Protein AF-A0A0F2M954-F1 (afdb_monomer_lite)

Sequence (112 aa):
MPVPVNTGMSGPSNFDKFKMGAMMGGTVGCIIGFIYGTVNIFRYGAGTTGIMRTLGQYMAASGATFGFFMSIGSVIRSDASPVMQQAYMHARQKPWIMAADAAYRPRPTRSE

Foldseek 3Di:
DDDPPPPPDDDQDLVSLLVVQLVVQLVVQLVVLQVVQVVCCVPPNQPPVDSCVSSVCSNRVRSVVRSNVRSVVSSVVVVVPPVVVVVVVVVVDDDPPVVVVVVPPDDDDDDD

pLDDT: mean 77.02, std 16.82, range [44.81, 97.0]

Radius of gyration: 28.12 Å; chains: 1; bounding box: 40×40×97 Å

InterPro domains:
  IPR018450 Romo1/Mgr2 [PF10247] (13-78)
  IPR018450 Romo1/Mgr2 [PTHR28525] (1-78)
  IPR018450 Romo1/Mgr2 [SM01378] (12-78)

Secondary structure (DSSP, 8-state):
------TT--PPPHHHHHHHHHHHHHHHHHHHHHHHHHHHHHHH---TT-HHHHHHHHHHHHHHHHHHHHHHHHHHHTTSSHHHHHHHHHHTS--THHHHHHHT-PPP----

Structure (mmCIF, N/CA/C/O backbone):
data_AF-A0A0F2M954-F1
#
_entry.id   AF-A0A0F2M954-F1
#
loop_
_atom_site.group_PDB
_atom_site.id
_atom_site.type_symbol
_atom_site.label_atom_id
_atom_site.label_alt_id
_atom_site.label_comp_id
_atom_site.label_asym_id
_atom_site.label_entity_id
_atom_site.label_seq_id
_atom_site.pdbx_PDB_ins_code
_atom_site.Cartn_x
_atom_site.Cartn_y
_atom_site.Cartn_z
_atom_site.occupancy
_atom_site.B_iso_or_equiv
_atom_site.auth_seq_id
_atom_site.auth_comp_id
_atom_site.auth_asym_id
_atom_site.auth_atom_id
_atom_site.pdbx_PDB_model_num
ATOM 1 N N . MET A 1 1 ? 10.413 24.859 -30.757 1.00 51.81 1 MET A N 1
ATOM 2 C CA . MET A 1 1 ? 11.744 24.384 -30.313 1.00 51.81 1 MET A CA 1
ATOM 3 C C . MET A 1 1 ? 11.599 22.967 -29.771 1.00 51.81 1 MET A C 1
ATOM 5 O O . MET A 1 1 ? 10.709 22.774 -28.949 1.00 51.81 1 MET A O 1
ATOM 9 N N . PRO A 1 2 ? 12.352 21.965 -30.261 1.00 60.59 2 PRO A N 1
ATOM 10 C CA . PRO A 1 2 ? 12.285 20.618 -29.709 1.00 60.59 2 PRO A CA 1
ATOM 11 C C . PRO A 1 2 ? 12.890 20.654 -28.305 1.00 60.59 2 PRO A C 1
ATOM 13 O O . PRO A 1 2 ? 13.975 21.195 -28.100 1.00 60.59 2 PRO A O 1
ATOM 16 N N . VAL A 1 3 ? 12.149 20.143 -27.328 1.00 64.75 3 VAL A N 1
ATOM 17 C CA . VAL A 1 3 ? 12.625 20.033 -25.948 1.00 64.75 3 VAL A CA 1
ATOM 18 C C . VAL A 1 3 ? 13.810 19.061 -25.959 1.00 64.75 3 VAL A C 1
ATOM 20 O O . VAL A 1 3 ? 13.664 17.975 -26.529 1.00 64.75 3 VAL A O 1
ATOM 23 N N . PRO A 1 4 ? 14.981 19.416 -25.403 1.00 54.69 4 PRO A N 1
ATOM 24 C CA . PRO A 1 4 ? 16.119 18.511 -25.358 1.00 54.69 4 PRO A CA 1
ATOM 25 C C . PRO A 1 4 ? 15.747 17.288 -24.514 1.00 54.69 4 PRO A C 1
ATOM 27 O O . PRO A 1 4 ? 15.680 17.344 -23.288 1.00 54.69 4 PRO A O 1
ATOM 30 N N . VAL A 1 5 ? 15.465 16.173 -25.188 1.00 57.25 5 VAL A N 1
ATOM 31 C CA . VAL A 1 5 ? 15.364 14.862 -24.551 1.00 57.25 5 VAL A CA 1
ATOM 32 C C . VAL A 1 5 ? 16.782 14.498 -24.144 1.00 57.25 5 VAL A C 1
ATOM 34 O O . VAL A 1 5 ? 17.625 14.230 -24.994 1.00 57.25 5 VAL A O 1
ATOM 37 N N . ASN A 1 6 ? 17.051 14.566 -22.843 1.00 44.81 6 ASN A N 1
ATOM 38 C CA . ASN A 1 6 ? 18.326 14.183 -22.259 1.00 44.81 6 ASN A CA 1
ATOM 39 C C . ASN A 1 6 ? 18.616 12.706 -22.589 1.00 44.81 6 ASN A C 1
ATOM 41 O O . ASN A 1 6 ? 18.061 11.796 -21.978 1.00 44.81 6 ASN A O 1
ATOM 45 N N . THR A 1 7 ? 19.466 12.476 -23.586 1.00 46.97 7 THR A N 1
ATOM 46 C CA . THR A 1 7 ? 19.855 11.164 -24.128 1.00 46.97 7 THR A CA 1
ATOM 47 C C . THR A 1 7 ? 20.851 10.399 -23.247 1.00 46.97 7 THR A C 1
ATOM 49 O O . THR A 1 7 ? 21.362 9.369 -23.672 1.00 46.97 7 THR A O 1
ATOM 52 N N . GLY A 1 8 ? 21.152 10.884 -22.037 1.00 45.16 8 GLY A N 1
ATOM 53 C CA . GLY A 1 8 ? 22.190 10.326 -21.162 1.00 45.16 8 GLY A CA 1
ATOM 54 C C . GLY A 1 8 ? 21.709 9.445 -20.006 1.00 45.16 8 GLY A C 1
ATOM 55 O O . GLY A 1 8 ? 22.542 8.981 -19.233 1.00 45.16 8 GLY A O 1
ATOM 56 N N . MET A 1 9 ? 20.405 9.217 -19.830 1.00 50.00 9 MET A N 1
ATOM 57 C CA . MET A 1 9 ? 19.923 8.479 -18.659 1.00 50.00 9 MET A CA 1
ATOM 58 C C . MET A 1 9 ? 19.718 7.004 -19.006 1.00 50.00 9 MET A C 1
ATOM 60 O O . MET A 1 9 ? 18.728 6.648 -19.645 1.00 50.00 9 MET A O 1
ATOM 64 N N . SER A 1 10 ? 20.666 6.151 -18.594 1.00 56.09 10 SER A N 1
ATOM 65 C CA . SER A 1 10 ? 20.480 4.694 -18.545 1.00 56.09 10 SER A CA 1
ATOM 66 C C . SER A 1 10 ? 19.074 4.379 -18.042 1.00 56.09 10 SER A C 1
ATOM 68 O O . SER A 1 10 ? 18.664 4.874 -16.991 1.00 56.09 10 SER A O 1
ATOM 70 N N . GLY A 1 11 ? 18.320 3.591 -18.814 1.00 62.31 11 GLY A N 1
ATOM 71 C CA . GLY A 1 11 ? 16.972 3.188 -18.426 1.00 62.31 11 GLY A CA 1
ATOM 72 C C . GLY A 1 11 ? 16.979 2.556 -17.025 1.00 62.31 11 GLY A C 1
ATOM 73 O O . GLY A 1 11 ? 17.947 1.868 -16.695 1.00 62.31 11 GLY A O 1
ATOM 74 N N . PRO A 1 12 ? 15.935 2.766 -16.198 1.00 69.62 12 PRO A N 1
ATOM 75 C CA . PRO A 1 12 ? 15.897 2.252 -14.832 1.00 69.62 12 PRO A CA 1
ATOM 76 C C . PRO A 1 12 ?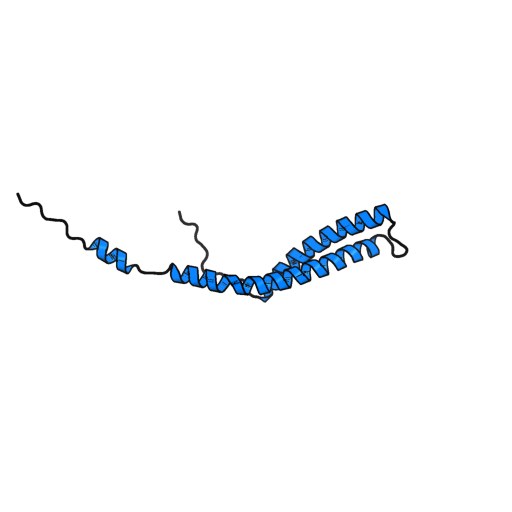 16.194 0.751 -14.798 1.00 69.62 12 PRO A C 1
ATOM 78 O O . PRO A 1 12 ? 15.596 -0.024 -15.562 1.00 69.62 12 PRO A O 1
ATOM 81 N N . SER A 1 13 ? 17.118 0.347 -13.925 1.00 83.94 13 SER A N 1
ATOM 82 C CA . SER A 1 13 ? 17.495 -1.055 -13.760 1.00 83.94 13 SER A CA 1
ATOM 83 C C . SER A 1 13 ? 16.302 -1.886 -13.279 1.00 83.94 13 SER A C 1
ATOM 85 O O . SER A 1 13 ? 15.339 -1.352 -12.722 1.00 83.94 13 SER A O 1
ATOM 87 N N . ASN A 1 14 ? 16.347 -3.210 -13.459 1.00 83.44 14 ASN A N 1
ATOM 88 C CA . ASN A 1 14 ? 15.290 -4.097 -12.954 1.00 83.44 14 ASN A CA 1
ATOM 89 C C . ASN A 1 14 ? 15.093 -3.938 -11.440 1.00 83.44 14 ASN A C 1
ATOM 91 O O . ASN A 1 14 ? 13.965 -3.971 -10.955 1.00 83.44 14 ASN A O 1
ATOM 95 N N . PHE A 1 15 ? 16.172 -3.656 -10.709 1.00 86.38 15 PHE A N 1
ATOM 96 C CA . PHE A 1 15 ? 16.102 -3.340 -9.289 1.00 86.38 15 PHE A CA 1
ATOM 97 C C . PHE A 1 15 ? 15.421 -1.990 -9.013 1.00 86.38 15 PHE A C 1
ATOM 99 O O . PHE A 1 15 ? 14.601 -1.886 -8.101 1.00 86.38 15 PHE A O 1
ATOM 106 N N . ASP A 1 16 ? 15.681 -0.962 -9.823 1.00 85.38 16 ASP A N 1
ATOM 107 C CA . ASP A 1 16 ? 14.997 0.331 -9.689 1.00 85.38 16 ASP A CA 1
ATOM 108 C C . ASP A 1 16 ? 13.504 0.229 -9.996 1.00 85.38 16 ASP A C 1
ATOM 110 O O . ASP A 1 16 ? 12.690 0.843 -9.307 1.00 85.38 16 ASP A O 1
ATOM 114 N N . LYS A 1 17 ? 13.128 -0.597 -10.974 1.00 83.19 17 LYS A N 1
ATOM 115 C CA . LYS A 1 17 ? 11.728 -0.905 -11.294 1.00 83.19 17 LYS A CA 1
ATOM 116 C C . LYS A 1 17 ? 11.051 -1.679 -10.176 1.00 83.19 17 LYS A C 1
ATOM 118 O O . LYS A 1 17 ? 9.937 -1.321 -9.791 1.00 83.19 17 LYS A O 1
ATOM 123 N N . PHE A 1 18 ? 11.721 -2.690 -9.625 1.00 89.50 18 PHE A N 1
ATOM 124 C CA . PHE A 1 18 ? 11.234 -3.431 -8.465 1.00 89.50 18 PHE A CA 1
ATOM 125 C C . PHE A 1 18 ? 10.962 -2.482 -7.296 1.00 89.50 18 PHE A C 1
ATOM 127 O O . PHE A 1 18 ? 9.860 -2.456 -6.753 1.00 89.50 18 PHE A O 1
ATOM 134 N N . LYS A 1 19 ? 11.938 -1.630 -6.967 1.00 90.56 19 LYS A N 1
ATOM 135 C CA . LYS A 1 19 ? 11.832 -0.619 -5.911 1.00 90.56 19 LYS A CA 1
ATOM 136 C C . LYS A 1 19 ? 10.701 0.373 -6.179 1.00 90.56 19 LYS A C 1
ATOM 138 O O . LYS A 1 19 ? 9.945 0.680 -5.264 1.00 90.56 19 LYS A O 1
ATOM 143 N N . MET A 1 20 ? 10.544 0.847 -7.414 1.00 89.81 20 MET A N 1
ATOM 144 C CA . MET A 1 20 ? 9.429 1.727 -7.779 1.00 89.81 20 MET A CA 1
ATOM 145 C C . MET A 1 20 ? 8.071 1.044 -7.599 1.00 89.81 20 MET A C 1
ATOM 147 O O . MET A 1 20 ? 7.170 1.646 -7.020 1.00 89.81 20 MET A O 1
ATOM 151 N N . GLY A 1 21 ? 7.931 -0.205 -8.048 1.00 90.75 21 GLY A N 1
ATOM 152 C CA . GLY A 1 21 ? 6.699 -0.978 -7.881 1.00 90.75 21 GLY A CA 1
ATOM 153 C C . GLY A 1 21 ? 6.391 -1.257 -6.410 1.00 90.75 21 GLY A C 1
ATOM 154 O O . GLY A 1 21 ? 5.252 -1.089 -5.985 1.00 90.75 21 GLY A O 1
ATOM 155 N N . ALA A 1 22 ? 7.417 -1.573 -5.616 1.00 93.12 22 ALA A N 1
ATOM 156 C CA . ALA A 1 22 ? 7.294 -1.767 -4.175 1.00 93.12 22 ALA A CA 1
ATOM 157 C C . ALA A 1 22 ? 6.875 -0.480 -3.456 1.00 93.12 22 ALA A C 1
ATOM 159 O O . ALA A 1 22 ? 5.984 -0.521 -2.616 1.00 93.12 22 ALA A O 1
ATOM 160 N N . MET A 1 23 ? 7.471 0.666 -3.803 1.00 95.06 23 MET A N 1
ATOM 161 C CA . MET A 1 23 ? 7.125 1.959 -3.207 1.00 95.06 23 MET A CA 1
ATOM 162 C C . MET A 1 23 ? 5.702 2.378 -3.575 1.00 95.06 23 MET A C 1
ATOM 164 O O . MET A 1 23 ? 4.899 2.636 -2.684 1.00 95.06 23 MET A O 1
ATOM 168 N N . MET A 1 24 ? 5.346 2.381 -4.864 1.00 93.88 24 MET A N 1
ATOM 169 C CA . MET A 1 24 ? 3.989 2.748 -5.286 1.00 93.88 24 MET A CA 1
ATOM 170 C C . MET A 1 24 ? 2.935 1.789 -4.728 1.00 93.88 24 MET A C 1
ATOM 172 O O . MET A 1 24 ? 1.943 2.233 -4.148 1.00 93.88 24 MET A O 1
ATOM 176 N N . GLY A 1 25 ? 3.149 0.480 -4.879 1.00 93.00 25 GLY A N 1
ATOM 177 C CA . GLY A 1 25 ? 2.225 -0.538 -4.388 1.00 93.00 25 GLY A CA 1
ATOM 178 C C . GLY A 1 25 ? 2.113 -0.528 -2.868 1.00 93.00 25 GLY A C 1
ATOM 179 O O . GLY A 1 25 ? 1.010 -0.608 -2.338 1.00 93.00 25 GLY A O 1
ATOM 180 N N . GLY A 1 26 ? 3.231 -0.354 -2.163 1.00 96.00 26 GLY A N 1
ATOM 181 C CA . GLY A 1 26 ? 3.273 -0.283 -0.707 1.00 96.00 26 GLY A CA 1
ATOM 182 C C . GLY A 1 26 ? 2.538 0.935 -0.158 1.00 96.00 26 GLY A C 1
ATOM 183 O O . GLY A 1 26 ? 1.752 0.797 0.776 1.00 96.00 26 GLY A O 1
ATOM 184 N N . THR A 1 27 ? 2.714 2.116 -0.761 1.00 95.38 27 THR A N 1
ATOM 185 C CA . THR A 1 27 ? 1.990 3.328 -0.347 1.00 95.38 27 THR A CA 1
ATOM 186 C C . THR A 1 27 ? 0.487 3.185 -0.570 1.00 95.38 27 THR A C 1
ATOM 188 O O . THR A 1 27 ? -0.289 3.432 0.353 1.00 95.38 27 THR A O 1
ATOM 191 N N . VAL A 1 28 ? 0.063 2.742 -1.759 1.00 96.00 28 VAL A N 1
ATOM 192 C CA . VAL A 1 28 ? -1.364 2.530 -2.052 1.00 96.00 28 VAL A CA 1
ATOM 193 C C . VAL A 1 28 ? -1.946 1.459 -1.129 1.00 96.00 28 VAL A C 1
ATOM 195 O O . VAL A 1 28 ? -2.999 1.674 -0.531 1.00 96.00 28 VAL A O 1
ATOM 198 N N . GLY A 1 29 ? -1.233 0.347 -0.940 1.00 96.56 29 GLY A N 1
ATOM 199 C CA . GLY A 1 29 ? -1.614 -0.713 -0.017 1.00 96.56 29 GLY A CA 1
ATOM 200 C C . GLY A 1 29 ? -1.801 -0.190 1.402 1.00 96.56 29 GLY A C 1
ATOM 201 O O . GLY A 1 29 ? -2.856 -0.419 1.987 1.00 96.56 29 GLY A O 1
ATOM 202 N N . CYS A 1 30 ? -0.853 0.579 1.938 1.00 97.00 30 CYS A N 1
ATOM 203 C CA . CYS A 1 30 ? -0.973 1.190 3.264 1.00 97.00 30 CYS A CA 1
ATOM 204 C C . CYS A 1 30 ? -2.204 2.096 3.393 1.00 97.00 30 CYS A C 1
ATOM 206 O O . CYS A 1 30 ? -2.893 2.022 4.406 1.00 97.00 30 CYS A O 1
ATOM 208 N N . ILE A 1 31 ? -2.518 2.917 2.384 1.00 96.75 31 ILE A N 1
ATOM 209 C CA . ILE A 1 31 ? -3.699 3.798 2.408 1.00 96.75 31 ILE A CA 1
ATOM 210 C C . ILE A 1 31 ? -4.991 2.972 2.416 1.00 96.75 31 ILE A C 1
ATOM 212 O O . ILE A 1 31 ? -5.885 3.232 3.219 1.00 96.75 31 ILE A O 1
ATOM 216 N N . ILE A 1 32 ? -5.084 1.940 1.574 1.00 95.81 32 ILE A N 1
ATOM 217 C CA . ILE A 1 32 ? -6.248 1.042 1.550 1.00 95.81 32 ILE A CA 1
ATOM 218 C C . ILE A 1 32 ? -6.389 0.292 2.878 1.00 95.81 32 ILE A C 1
ATOM 220 O O . ILE A 1 32 ? -7.493 0.191 3.410 1.00 95.81 32 ILE A O 1
ATOM 224 N N . GLY A 1 33 ? -5.281 -0.175 3.455 1.00 95.00 33 GLY A N 1
ATOM 225 C CA . GLY A 1 33 ? -5.270 -0.807 4.774 1.00 95.00 33 GLY A CA 1
ATOM 226 C C . GLY A 1 33 ? -5.654 0.151 5.892 1.00 95.00 33 GLY A C 1
ATOM 227 O O . GLY A 1 33 ? -6.340 -0.251 6.825 1.00 95.00 33 GLY A O 1
ATOM 228 N N . PHE A 1 34 ? -5.290 1.429 5.782 1.00 95.44 34 PHE A N 1
ATOM 229 C CA . PHE A 1 34 ? -5.724 2.455 6.721 1.00 95.44 34 PHE A CA 1
ATOM 230 C C . PHE A 1 34 ? -7.235 2.683 6.635 1.00 95.44 34 PHE A C 1
ATOM 232 O O . PHE A 1 34 ? -7.904 2.672 7.665 1.00 95.44 34 PHE A O 1
ATOM 239 N N . ILE A 1 35 ? -7.792 2.832 5.429 1.00 95.38 35 ILE A N 1
ATOM 240 C CA . ILE A 1 35 ? -9.236 3.026 5.231 1.00 95.38 35 ILE A CA 1
ATOM 241 C C . ILE A 1 35 ? -10.001 1.804 5.742 1.00 95.38 35 ILE A C 1
ATOM 243 O O . ILE A 1 35 ? -10.881 1.935 6.592 1.00 95.38 35 ILE A O 1
ATOM 247 N N . TYR A 1 36 ? -9.637 0.609 5.272 1.00 92.25 36 TYR A N 1
ATOM 248 C CA . TYR A 1 36 ? -10.316 -0.625 5.653 1.00 92.25 36 TYR A CA 1
ATOM 249 C C . TYR A 1 36 ? -10.154 -0.925 7.145 1.00 92.25 36 TYR A C 1
ATOM 251 O O . TYR A 1 36 ? -11.131 -1.239 7.818 1.00 92.25 36 TYR A O 1
ATOM 259 N N . GLY A 1 37 ? -8.946 -0.761 7.687 1.00 92.25 37 GLY A N 1
ATOM 260 C CA . GLY A 1 37 ? -8.659 -0.966 9.103 1.00 92.25 37 GLY A CA 1
ATOM 261 C C . GLY A 1 37 ? -9.417 0.006 9.999 1.00 92.25 37 GLY A C 1
ATOM 262 O O . GLY A 1 37 ? -10.013 -0.415 10.985 1.00 92.25 37 GLY A O 1
ATOM 263 N N . THR A 1 38 ? -9.479 1.285 9.627 1.00 91.75 38 THR A N 1
ATOM 264 C CA . THR A 1 38 ? -10.222 2.306 10.377 1.00 91.75 38 THR A CA 1
ATOM 265 C C . THR A 1 38 ? -11.724 2.025 10.352 1.00 91.75 38 THR A C 1
ATOM 267 O O . THR A 1 38 ? -12.365 2.039 11.401 1.00 91.75 38 THR A O 1
ATOM 270 N N . VAL A 1 39 ? -12.288 1.680 9.189 1.00 93.19 39 VAL A N 1
ATOM 271 C CA . VAL A 1 39 ? -13.703 1.289 9.078 1.00 93.19 39 VAL A CA 1
ATOM 272 C C . VAL A 1 39 ? -13.995 0.032 9.903 1.00 93.19 39 VAL A C 1
ATOM 274 O O . VAL A 1 39 ? -14.998 0.002 10.614 1.00 93.19 39 VAL A O 1
ATOM 277 N N . ASN A 1 40 ? -13.126 -0.984 9.873 1.00 89.62 40 ASN A N 1
ATOM 278 C CA . ASN A 1 40 ? -13.308 -2.193 10.681 1.00 89.62 40 ASN A CA 1
ATOM 279 C C . ASN A 1 40 ? -13.253 -1.901 12.183 1.00 89.62 40 ASN A C 1
ATOM 281 O O . ASN A 1 40 ? -14.070 -2.428 12.933 1.00 89.62 40 ASN A O 1
ATOM 285 N N . ILE A 1 41 ? -12.344 -1.029 12.620 1.00 90.06 41 ILE A N 1
ATOM 286 C CA . ILE A 1 41 ? -12.233 -0.621 14.023 1.00 90.06 41 ILE A CA 1
ATOM 287 C C . ILE A 1 41 ? -13.477 0.151 14.472 1.00 90.06 41 ILE A C 1
ATOM 289 O O . ILE A 1 41 ? -13.986 -0.115 15.557 1.00 90.06 41 ILE A O 1
ATOM 293 N N . PHE A 1 42 ? -14.002 1.063 13.651 1.00 89.75 42 PHE A N 1
ATOM 294 C CA . PHE A 1 42 ? -15.224 1.796 13.991 1.00 89.75 42 PHE A CA 1
ATOM 295 C C . PHE A 1 42 ? -16.471 0.908 14.010 1.00 89.75 42 PHE A C 1
ATOM 297 O O . PHE A 1 42 ? -17.376 1.154 14.802 1.00 89.75 42 PHE A O 1
ATOM 304 N N . ARG A 1 43 ? -16.535 -0.119 13.155 1.00 88.62 43 ARG A N 1
ATOM 305 C CA . ARG A 1 43 ? -17.708 -1.001 13.047 1.00 88.62 43 ARG A CA 1
ATOM 306 C C . ARG A 1 43 ? -17.710 -2.148 14.051 1.00 88.62 43 ARG A C 1
ATOM 308 O O . ARG A 1 43 ? -18.768 -2.482 14.569 1.00 88.62 43 ARG A O 1
ATOM 315 N N . TYR A 1 44 ? -16.556 -2.761 14.293 1.00 86.56 44 TYR A N 1
ATOM 316 C CA . TYR A 1 44 ? -16.439 -3.998 15.074 1.00 86.56 44 TYR A CA 1
ATOM 317 C C . TYR A 1 44 ? -15.570 -3.841 16.329 1.00 86.56 44 TYR A C 1
ATOM 319 O O . TYR A 1 44 ? -15.439 -4.782 17.110 1.00 86.56 44 TYR A O 1
ATOM 327 N N . GLY A 1 45 ? -14.993 -2.658 16.553 1.00 82.75 45 GLY A N 1
ATOM 328 C CA . GLY A 1 45 ? -14.027 -2.415 17.619 1.00 82.75 45 GLY A CA 1
ATOM 329 C C . GLY A 1 45 ? -12.623 -2.906 17.255 1.00 82.75 45 GLY A C 1
ATOM 330 O O . GLY A 1 45 ? -12.420 -3.738 16.375 1.00 82.75 45 GLY A O 1
ATOM 331 N N . ALA A 1 46 ? -11.612 -2.394 17.956 1.00 75.75 46 ALA A N 1
ATOM 332 C CA . ALA A 1 46 ? -10.212 -2.746 17.706 1.00 75.75 46 ALA A CA 1
ATOM 333 C C . ALA A 1 46 ? -9.770 -4.111 18.264 1.00 75.75 46 ALA A C 1
ATOM 335 O O . ALA A 1 46 ? -8.590 -4.456 18.165 1.00 75.75 46 ALA A O 1
ATOM 336 N N . GLY A 1 47 ? -10.694 -4.879 18.846 1.00 77.69 47 GLY A N 1
ATOM 337 C CA . GLY A 1 47 ? -10.402 -6.133 19.536 1.00 77.69 47 GLY A CA 1
ATOM 338 C C . GLY A 1 47 ? -9.548 -5.949 20.797 1.00 77.69 47 GLY A C 1
ATOM 339 O O . GLY A 1 47 ? -9.291 -4.834 21.252 1.00 77.69 47 GLY A O 1
ATOM 340 N N . THR A 1 48 ? -9.080 -7.065 21.356 1.00 78.81 48 THR A N 1
ATOM 341 C CA . THR A 1 48 ? -8.224 -7.107 22.560 1.00 78.81 48 THR A CA 1
ATOM 342 C C . THR A 1 48 ? -6.822 -6.546 22.325 1.00 78.81 48 THR A C 1
ATOM 344 O O . THR A 1 48 ? -6.117 -6.198 23.268 1.00 78.81 48 THR A O 1
ATOM 347 N N . THR A 1 49 ? -6.417 -6.444 21.061 1.00 77.81 49 THR A N 1
ATOM 348 C CA . THR A 1 49 ? -5.074 -6.042 20.643 1.00 77.81 49 THR A CA 1
ATOM 349 C C . THR A 1 49 ? -4.885 -4.518 20.581 1.00 77.81 49 THR A C 1
ATOM 351 O O . THR A 1 49 ? -3.755 -4.043 20.464 1.00 77.81 49 THR A O 1
ATOM 354 N N . GLY A 1 50 ? -5.971 -3.744 20.690 1.00 86.38 50 GLY A N 1
ATOM 355 C CA . GLY A 1 50 ? -5.958 -2.281 20.662 1.00 86.38 50 GLY A CA 1
ATOM 356 C C . GLY A 1 50 ? -5.902 -1.674 19.253 1.00 86.38 50 GLY A C 1
ATOM 357 O O . GLY A 1 50 ? -5.524 -2.318 18.274 1.00 86.38 50 GLY A O 1
ATOM 358 N N . ILE A 1 51 ? -6.282 -0.393 19.157 1.00 87.50 51 ILE A N 1
ATOM 359 C CA . ILE A 1 51 ? -6.492 0.336 17.888 1.00 87.50 51 ILE A CA 1
ATOM 360 C C . ILE A 1 51 ? -5.225 0.357 17.030 1.00 87.50 51 ILE A C 1
ATOM 362 O O . ILE A 1 51 ? -5.278 -0.020 15.862 1.00 87.50 51 ILE A O 1
ATOM 366 N N . MET A 1 52 ? -4.079 0.743 17.600 1.00 89.88 52 MET A N 1
ATOM 367 C CA . MET A 1 52 ? -2.848 0.907 16.817 1.00 89.88 52 MET A CA 1
ATOM 368 C C . MET A 1 52 ? -2.306 -0.404 16.257 1.00 89.88 52 MET A C 1
ATOM 370 O O . MET A 1 52 ? -1.796 -0.419 15.138 1.00 89.88 52 MET A O 1
ATOM 374 N N . ARG A 1 53 ? -2.429 -1.514 16.993 1.00 90.94 53 ARG A N 1
ATOM 375 C CA . ARG A 1 53 ? -1.938 -2.807 16.509 1.00 90.94 53 ARG A CA 1
ATOM 376 C C . ARG A 1 53 ? -2.847 -3.374 15.428 1.00 90.94 53 ARG A C 1
ATOM 378 O O . ARG A 1 53 ? -2.338 -3.822 14.408 1.00 90.94 53 ARG A O 1
ATOM 385 N N . THR A 1 54 ? -4.162 -3.296 15.610 1.00 89.00 54 THR A N 1
ATOM 386 C CA . THR A 1 54 ? -5.131 -3.747 14.604 1.00 89.00 54 THR A CA 1
ATOM 387 C C . THR A 1 54 ? -5.026 -2.909 13.329 1.00 89.00 54 THR A C 1
ATOM 389 O O . THR A 1 54 ? -4.908 -3.458 12.237 1.00 89.00 54 THR A O 1
ATOM 392 N N . LEU A 1 55 ? -4.962 -1.580 13.450 1.00 92.00 55 LEU A N 1
ATOM 393 C CA . LEU A 1 55 ? -4.780 -0.680 12.309 1.00 92.00 55 LEU A CA 1
ATOM 394 C C . LEU A 1 55 ? -3.444 -0.931 11.598 1.00 92.00 55 LEU A C 1
ATOM 396 O O . LEU A 1 55 ? -3.412 -1.083 10.378 1.00 92.00 55 LEU A O 1
ATOM 400 N N . GLY A 1 56 ? -2.354 -1.035 12.363 1.00 92.88 56 GLY A N 1
ATOM 401 C CA . GLY A 1 56 ? -1.026 -1.328 11.833 1.00 92.88 56 GLY A CA 1
ATOM 402 C C . GLY A 1 56 ? -0.963 -2.671 11.106 1.00 92.88 56 GLY A C 1
ATOM 403 O O . GLY A 1 56 ? -0.326 -2.761 10.064 1.00 92.88 56 GLY A O 1
ATOM 404 N N . GLN A 1 57 ? -1.670 -3.697 11.591 1.00 93.69 57 GLN A N 1
ATOM 405 C CA . GLN A 1 57 ? -1.790 -4.986 10.904 1.00 93.69 57 GLN A CA 1
ATOM 406 C C . GLN A 1 57 ? -2.497 -4.853 9.558 1.00 93.69 57 GLN A C 1
ATOM 408 O O . GLN A 1 57 ? -2.001 -5.397 8.575 1.00 93.69 57 GLN A O 1
ATOM 413 N N . TYR A 1 58 ? -3.606 -4.110 9.487 1.00 94.19 58 TYR A N 1
ATOM 414 C CA . TYR A 1 58 ? -4.284 -3.871 8.213 1.00 94.19 58 TYR A CA 1
ATOM 415 C C . TYR A 1 58 ? -3.384 -3.128 7.232 1.00 94.19 58 TYR A C 1
ATOM 417 O O . TYR A 1 58 ? -3.230 -3.588 6.107 1.00 94.19 58 TYR A O 1
ATOM 425 N N . MET A 1 59 ? -2.751 -2.036 7.668 1.00 96.31 59 MET A N 1
ATOM 426 C CA . MET A 1 59 ? -1.836 -1.239 6.845 1.00 96.31 59 MET A CA 1
ATOM 427 C C . MET A 1 59 ? -0.628 -2.048 6.367 1.00 96.31 59 MET A C 1
ATOM 429 O O . MET A 1 59 ? -0.272 -1.986 5.194 1.00 96.31 59 MET A O 1
ATOM 433 N N . ALA A 1 60 ? 0.001 -2.817 7.257 1.00 95.31 60 ALA A N 1
ATOM 434 C CA . ALA A 1 60 ? 1.172 -3.617 6.923 1.00 95.31 60 ALA A CA 1
ATOM 435 C C . ALA A 1 60 ? 0.813 -4.789 6.004 1.00 95.31 60 ALA A C 1
ATOM 437 O O . ALA A 1 60 ? 1.528 -5.039 5.038 1.00 95.31 60 ALA A O 1
ATOM 438 N N . ALA A 1 61 ? -0.299 -5.486 6.258 1.00 95.12 61 ALA A N 1
ATOM 439 C CA . ALA A 1 61 ? -0.734 -6.609 5.431 1.00 95.12 61 ALA A CA 1
ATOM 440 C C . ALA A 1 61 ? -1.116 -6.159 4.012 1.00 95.12 61 ALA A C 1
ATOM 442 O O . ALA A 1 61 ? -0.690 -6.767 3.026 1.00 95.12 61 ALA A O 1
ATOM 443 N N . SER A 1 62 ? -1.874 -5.068 3.882 1.00 95.81 62 SER A N 1
ATOM 444 C CA . SER A 1 62 ? -2.222 -4.509 2.575 1.00 95.81 62 SER A CA 1
ATOM 445 C C . SER A 1 62 ? -1.007 -3.880 1.885 1.00 95.81 62 SER A C 1
ATOM 447 O O . SER A 1 62 ? -0.784 -4.120 0.703 1.00 95.81 62 SER A O 1
ATOM 449 N N . GLY A 1 63 ? -0.172 -3.129 2.606 1.00 96.31 63 GLY A N 1
ATOM 450 C CA . GLY A 1 63 ? 1.069 -2.552 2.086 1.00 96.31 63 GLY A CA 1
ATOM 451 C C . GLY A 1 63 ? 2.025 -3.619 1.550 1.00 96.31 63 GLY A C 1
ATOM 452 O O . GLY A 1 63 ? 2.534 -3.490 0.438 1.00 96.31 63 GLY A O 1
ATOM 453 N N . ALA A 1 64 ? 2.213 -4.712 2.293 1.00 96.12 64 ALA A N 1
ATOM 454 C CA . ALA A 1 64 ? 3.069 -5.817 1.876 1.00 96.12 64 ALA A CA 1
ATOM 455 C C . ALA A 1 64 ? 2.538 -6.515 0.617 1.00 96.12 64 ALA A C 1
ATOM 457 O O . ALA A 1 64 ? 3.300 -6.758 -0.313 1.00 96.12 64 ALA A O 1
ATOM 458 N N . THR A 1 65 ? 1.236 -6.805 0.554 1.00 94.69 65 THR A N 1
ATOM 459 C CA . THR A 1 65 ? 0.636 -7.521 -0.585 1.00 94.69 65 THR A CA 1
ATOM 460 C C . THR A 1 65 ? 0.615 -6.675 -1.855 1.00 94.69 65 THR A C 1
ATOM 462 O O . THR A 1 65 ? 1.126 -7.110 -2.888 1.00 94.69 65 THR A O 1
ATOM 465 N N . PHE A 1 66 ? 0.099 -5.446 -1.790 1.00 94.00 66 PHE A N 1
ATOM 466 C CA . PHE A 1 66 ? 0.095 -4.545 -2.944 1.00 94.00 66 PHE A CA 1
ATOM 467 C C . PHE A 1 66 ? 1.516 -4.165 -3.375 1.00 94.00 66 PHE A C 1
ATOM 469 O O . PHE A 1 66 ? 1.793 -4.133 -4.572 1.00 94.00 66 PHE A O 1
ATOM 476 N N . GLY A 1 67 ? 2.436 -3.939 -2.432 1.00 94.56 67 GLY A N 1
ATOM 477 C CA . GLY A 1 67 ? 3.848 -3.695 -2.724 1.00 94.56 67 GLY A CA 1
ATOM 478 C C . GLY A 1 67 ? 4.522 -4.874 -3.426 1.00 94.56 67 GLY A C 1
ATOM 479 O O . GLY A 1 67 ? 5.214 -4.664 -4.416 1.00 94.56 67 GLY A O 1
ATOM 480 N N . PHE A 1 68 ? 4.278 -6.106 -2.974 1.00 94.56 68 PHE A N 1
ATOM 481 C CA . PHE A 1 68 ? 4.850 -7.324 -3.558 1.00 94.56 68 PHE A CA 1
ATOM 482 C C . PHE A 1 68 ? 4.335 -7.607 -4.975 1.00 94.56 68 PHE A C 1
ATOM 484 O O . PHE A 1 68 ? 5.119 -7.846 -5.891 1.00 94.56 68 PHE A O 1
ATOM 491 N N . PHE A 1 69 ? 3.020 -7.542 -5.195 1.00 93.94 69 PHE A N 1
ATOM 492 C CA . PHE A 1 69 ? 2.468 -7.787 -6.530 1.00 93.94 69 PHE A CA 1
ATOM 493 C C . PHE A 1 69 ? 2.856 -6.690 -7.525 1.00 93.94 69 PHE A C 1
ATOM 495 O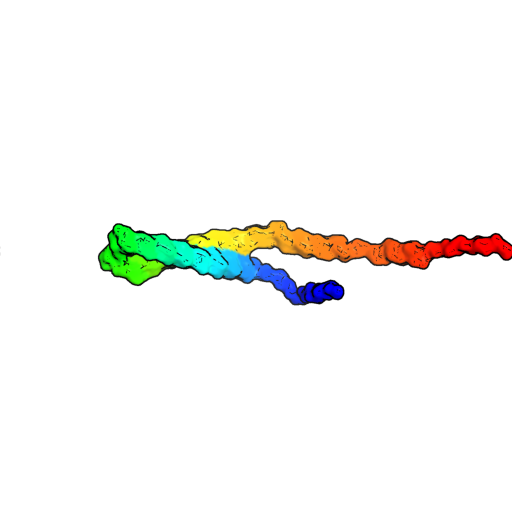 O . PHE A 1 69 ? 3.185 -6.989 -8.673 1.00 93.94 69 PHE A O 1
ATOM 502 N N . MET A 1 70 ? 2.875 -5.426 -7.095 1.00 91.94 70 MET A N 1
ATOM 503 C CA . MET A 1 70 ? 3.271 -4.318 -7.965 1.00 91.94 70 MET A CA 1
ATOM 504 C C . MET A 1 70 ? 4.777 -4.286 -8.232 1.00 91.94 70 MET A C 1
ATOM 506 O O . MET A 1 70 ? 5.171 -3.887 -9.326 1.00 91.94 70 MET A O 1
ATOM 510 N N . SER A 1 71 ? 5.622 -4.721 -7.291 1.00 91.88 71 SER A N 1
ATOM 511 C CA . SER A 1 71 ? 7.074 -4.814 -7.496 1.00 91.88 71 SER A CA 1
ATOM 512 C C . SER A 1 71 ? 7.460 -5.925 -8.471 1.00 91.88 71 SER A C 1
ATOM 514 O O . SER A 1 71 ? 8.338 -5.728 -9.305 1.00 91.88 71 SER A O 1
ATOM 516 N N . ILE A 1 72 ? 6.777 -7.071 -8.436 1.00 92.06 72 ILE A N 1
ATOM 517 C CA . ILE A 1 72 ? 6.964 -8.133 -9.434 1.00 92.06 72 ILE A CA 1
ATOM 518 C C . ILE A 1 72 ? 6.383 -7.696 -10.782 1.00 92.06 72 ILE A C 1
ATOM 520 O O . ILE A 1 72 ? 7.039 -7.822 -11.817 1.00 92.06 72 ILE A O 1
ATOM 524 N N . GLY A 1 73 ? 5.177 -7.121 -10.777 1.00 88.12 73 GLY A N 1
ATOM 525 C CA . GLY A 1 73 ? 4.523 -6.619 -11.983 1.00 88.12 73 GLY A CA 1
ATOM 526 C C . GLY A 1 73 ? 5.333 -5.535 -12.697 1.00 88.12 73 GLY A C 1
ATOM 527 O O . GLY A 1 73 ? 5.372 -5.517 -13.928 1.00 88.12 73 GLY A O 1
ATOM 528 N N . SER A 1 74 ? 6.023 -4.661 -11.957 1.00 87.19 74 SER A N 1
ATOM 529 C CA . SER A 1 74 ? 6.882 -3.626 -12.539 1.00 87.19 74 SER A CA 1
ATOM 530 C C . SER A 1 74 ? 8.143 -4.202 -13.181 1.00 87.19 74 SER A C 1
ATOM 532 O O . SER A 1 74 ? 8.575 -3.680 -14.209 1.00 87.19 74 SER A O 1
ATOM 534 N N . VAL A 1 75 ? 8.706 -5.287 -12.641 1.00 86.56 75 VAL A N 1
ATOM 535 C CA . VAL A 1 75 ? 9.852 -5.986 -13.243 1.00 86.56 75 VAL A CA 1
ATOM 536 C C . VAL A 1 75 ? 9.427 -6.721 -14.512 1.00 86.56 75 VAL A C 1
ATOM 538 O O . VAL A 1 75 ? 9.998 -6.466 -15.565 1.00 86.56 75 VAL A O 1
ATOM 541 N N . ILE A 1 76 ? 8.368 -7.533 -14.464 1.00 85.06 76 ILE A N 1
ATOM 542 C CA . ILE A 1 76 ? 7.922 -8.337 -15.619 1.00 85.06 76 ILE A CA 1
ATOM 543 C C . ILE A 1 76 ? 7.402 -7.449 -16.761 1.00 85.06 76 ILE A C 1
ATOM 545 O O . ILE A 1 76 ? 7.718 -7.677 -17.927 1.00 85.06 76 ILE A O 1
ATOM 549 N N . ARG A 1 77 ? 6.653 -6.375 -16.460 1.00 76.25 77 ARG A N 1
ATOM 550 C CA . ARG A 1 77 ? 6.219 -5.402 -17.488 1.00 76.25 77 ARG A CA 1
ATOM 551 C C . ARG A 1 77 ? 7.412 -4.733 -18.178 1.00 76.25 77 ARG A C 1
ATOM 553 O O . ARG A 1 77 ? 7.308 -4.295 -19.325 1.00 76.25 77 ARG A O 1
ATOM 560 N N . SER A 1 78 ? 8.538 -4.647 -17.482 1.00 63.09 78 SER A N 1
ATOM 561 C CA . SER A 1 78 ? 9.753 -4.049 -18.005 1.00 63.09 78 SER A CA 1
ATOM 562 C C . SER A 1 78 ? 10.554 -4.961 -18.922 1.00 63.09 78 SER A C 1
ATOM 564 O O . SER A 1 78 ? 11.481 -4.453 -19.530 1.00 63.09 78 SER A O 1
ATOM 566 N N . ASP A 1 79 ? 10.214 -6.235 -19.095 1.00 57.59 79 ASP A N 1
ATOM 567 C CA . ASP A 1 79 ? 10.802 -7.040 -20.174 1.00 57.59 79 ASP A CA 1
ATOM 568 C C . ASP A 1 79 ? 10.114 -6.756 -21.525 1.00 57.59 79 ASP A C 1
ATOM 570 O O . ASP A 1 79 ? 10.723 -6.888 -22.584 1.00 57.59 79 ASP A O 1
ATOM 574 N N . ALA A 1 80 ? 8.870 -6.258 -21.511 1.00 52.38 80 ALA A N 1
ATOM 575 C CA . ALA A 1 80 ? 8.048 -6.094 -22.713 1.00 52.38 80 ALA A CA 1
ATOM 576 C C . ALA A 1 80 ? 8.214 -4.755 -23.470 1.00 52.38 80 ALA A C 1
ATOM 578 O O . ALA A 1 80 ? 7.680 -4.625 -24.569 1.00 52.38 80 ALA A O 1
ATOM 579 N N . SER A 1 81 ? 8.913 -3.740 -22.936 1.00 53.78 81 SER A N 1
ATOM 580 C CA . SER A 1 81 ? 8.956 -2.405 -23.584 1.00 53.78 81 SER A CA 1
ATOM 581 C C . SER A 1 81 ? 10.277 -1.618 -23.653 1.00 53.78 81 SER A C 1
ATOM 583 O O . SER A 1 81 ? 10.355 -0.757 -24.528 1.00 53.78 81 SER A O 1
ATOM 585 N N . PRO A 1 82 ? 11.351 -1.856 -22.873 1.00 54.50 82 PRO A N 1
ATOM 586 C CA . PRO A 1 82 ? 12.564 -1.049 -23.000 1.00 54.50 82 PRO A CA 1
ATOM 587 C C . PRO A 1 82 ? 13.396 -1.447 -24.220 1.00 54.50 82 PRO A C 1
ATOM 589 O O . PRO A 1 82 ? 13.911 -0.559 -24.888 1.00 54.50 82 PRO A O 1
ATOM 592 N N . VAL A 1 83 ? 13.452 -2.737 -24.578 1.00 56.22 83 VAL A N 1
ATOM 593 C CA . VAL A 1 83 ? 14.067 -3.188 -25.840 1.00 56.22 83 VAL A CA 1
ATOM 594 C C . VAL A 1 83 ? 13.274 -2.676 -27.032 1.00 56.22 83 VAL A C 1
ATOM 596 O O . VAL A 1 83 ? 13.869 -2.178 -27.976 1.00 56.22 83 VAL A O 1
ATOM 599 N N . MET A 1 84 ? 11.940 -2.735 -26.986 1.00 52.78 84 MET A N 1
ATOM 600 C CA . MET A 1 84 ? 11.108 -2.278 -28.100 1.00 52.78 84 MET A CA 1
ATOM 601 C C . MET A 1 84 ? 11.204 -0.762 -28.285 1.00 52.78 84 MET A C 1
ATOM 603 O O . MET A 1 84 ? 11.282 -0.295 -29.411 1.00 52.78 84 MET A O 1
ATOM 607 N N . GLN A 1 85 ? 11.273 0.016 -27.200 1.00 58.91 85 GLN A N 1
ATOM 608 C CA . GLN A 1 85 ? 11.406 1.471 -27.264 1.00 58.91 85 GLN A CA 1
ATOM 609 C C . GLN A 1 85 ? 12.829 1.915 -27.630 1.00 58.91 85 GLN A C 1
ATOM 611 O O . GLN A 1 85 ? 12.977 2.856 -28.407 1.00 58.91 85 GLN A O 1
ATOM 616 N 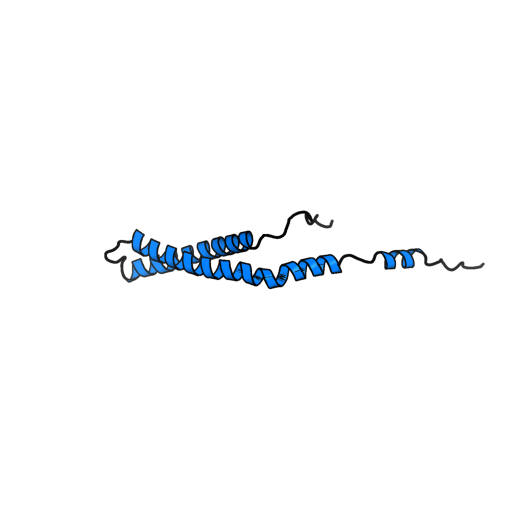N . GLN A 1 86 ? 13.866 1.208 -27.167 1.00 59.50 86 GLN A N 1
ATOM 617 C CA . GLN A 1 86 ? 15.243 1.390 -27.643 1.00 59.50 86 GLN A CA 1
ATOM 618 C C . GLN A 1 86 ? 15.371 1.002 -29.122 1.00 59.50 86 GLN A C 1
ATOM 620 O O . GLN A 1 86 ? 15.931 1.765 -29.901 1.00 59.50 86 GLN A O 1
ATOM 625 N N . ALA A 1 87 ? 14.769 -0.108 -29.554 1.00 57.19 87 ALA A N 1
ATOM 626 C CA . ALA A 1 87 ? 14.706 -0.514 -30.957 1.00 57.19 87 ALA A CA 1
ATOM 627 C C . ALA A 1 87 ? 13.913 0.486 -31.812 1.00 57.19 87 ALA A C 1
ATOM 629 O O . ALA A 1 87 ? 14.338 0.799 -32.917 1.00 57.19 87 ALA A O 1
ATOM 630 N N . TYR A 1 88 ? 12.824 1.068 -31.297 1.00 59.22 88 TYR A N 1
ATOM 631 C CA . TYR A 1 88 ? 12.062 2.125 -31.975 1.00 59.22 88 TYR A CA 1
ATOM 632 C C . TYR A 1 88 ? 12.865 3.432 -32.083 1.00 59.22 88 TYR A C 1
ATOM 634 O O . TYR A 1 88 ? 12.774 4.147 -33.082 1.00 59.22 88 TYR A O 1
ATOM 642 N N . MET A 1 89 ? 13.684 3.748 -31.074 1.00 59.19 89 MET A N 1
ATOM 643 C CA . MET A 1 89 ? 14.619 4.876 -31.102 1.00 59.19 89 MET A CA 1
ATOM 644 C C . MET A 1 89 ? 15.770 4.644 -32.090 1.00 59.19 89 MET A C 1
ATOM 646 O O . MET A 1 89 ? 16.121 5.569 -32.821 1.00 59.19 89 MET A O 1
ATOM 650 N N . HIS A 1 90 ? 16.307 3.423 -32.176 1.00 61.62 90 HIS A N 1
ATOM 651 C CA . HIS A 1 90 ? 17.327 3.045 -33.160 1.00 61.62 90 HIS A CA 1
ATOM 652 C C . HIS A 1 90 ? 16.767 2.965 -34.588 1.00 61.62 90 HIS A C 1
ATOM 654 O O . HIS A 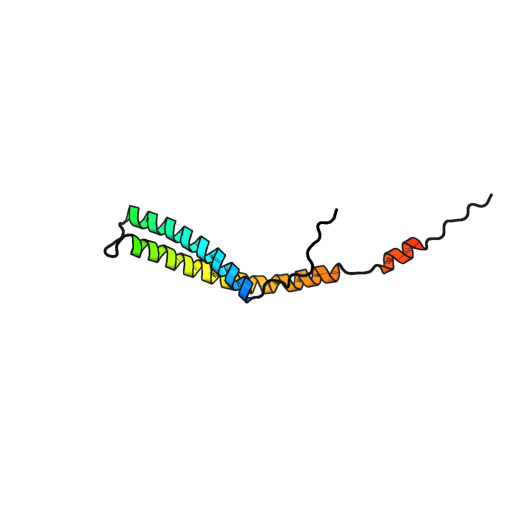1 90 ? 17.429 3.406 -35.519 1.00 61.62 90 HIS A O 1
ATOM 660 N N . ALA A 1 91 ? 15.528 2.503 -34.775 1.00 61.16 91 ALA A N 1
ATOM 661 C CA . ALA A 1 91 ? 14.860 2.453 -36.077 1.00 61.16 91 ALA A CA 1
ATOM 662 C C . ALA A 1 91 ? 14.485 3.845 -36.618 1.00 61.16 91 ALA A C 1
ATOM 664 O O . ALA A 1 91 ? 14.394 4.037 -37.826 1.00 61.16 91 ALA A O 1
ATOM 665 N N . ARG A 1 92 ? 14.313 4.849 -35.743 1.00 60.66 92 ARG A N 1
ATOM 666 C CA . ARG A 1 92 ? 14.165 6.260 -36.151 1.00 60.66 92 ARG A CA 1
ATOM 667 C C . ARG A 1 92 ? 15.489 6.920 -36.542 1.00 60.66 92 ARG A C 1
ATOM 669 O O . ARG A 1 92 ? 15.474 8.036 -37.062 1.00 60.66 92 ARG A O 1
ATOM 676 N N . GLN A 1 93 ? 16.626 6.267 -36.306 1.00 58.38 93 GLN A N 1
ATOM 677 C CA . GLN A 1 93 ? 17.920 6.740 -36.772 1.00 58.38 93 GLN A CA 1
ATOM 678 C C . GLN A 1 93 ? 18.218 6.131 -38.150 1.00 58.38 93 GLN A C 1
ATOM 680 O O . GLN A 1 93 ? 18.755 5.030 -38.218 1.00 58.38 93 GLN A O 1
ATOM 685 N N . LYS A 1 94 ? 18.009 6.945 -39.206 1.00 55.72 94 LYS A N 1
ATOM 686 C CA . LYS A 1 94 ? 18.601 6.900 -40.579 1.00 55.72 94 LYS A CA 1
ATOM 687 C C . LYS A 1 94 ? 17.609 6.470 -41.691 1.00 55.72 94 LYS A C 1
ATOM 689 O O . LYS A 1 94 ? 16.752 5.642 -41.418 1.00 55.72 94 LYS A O 1
ATOM 694 N N . PRO A 1 95 ? 17.703 7.013 -42.934 1.00 52.38 95 PRO A N 1
ATOM 695 C CA . PRO A 1 95 ? 18.920 7.508 -43.577 1.00 52.38 95 PRO A CA 1
ATOM 696 C C . PRO A 1 95 ? 18.825 8.940 -44.130 1.00 52.38 95 PRO A C 1
ATOM 698 O O . PRO A 1 95 ? 18.000 9.284 -44.968 1.00 52.38 95 PRO A O 1
ATOM 701 N N . TRP A 1 96 ? 19.804 9.751 -43.744 1.00 57.03 96 TRP A N 1
ATOM 702 C CA . TRP A 1 96 ? 20.138 11.054 -44.332 1.00 57.03 96 TRP A CA 1
ATOM 703 C C . TRP A 1 96 ? 20.589 10.965 -45.806 1.00 57.03 96 TRP A C 1
ATOM 705 O O . TRP A 1 96 ? 20.873 11.983 -46.429 1.00 57.03 96 TRP A O 1
ATOM 715 N N . ILE A 1 97 ? 20.611 9.759 -46.383 1.00 60.12 97 ILE A N 1
ATOM 716 C CA . ILE A 1 97 ? 20.986 9.504 -47.776 1.00 60.12 97 ILE A CA 1
ATOM 717 C C . ILE A 1 97 ? 19.856 9.927 -48.742 1.00 60.12 97 ILE A C 1
ATOM 719 O O . ILE A 1 97 ? 20.145 10.366 -49.846 1.00 60.12 97 ILE A O 1
ATOM 723 N N . MET A 1 98 ? 18.583 9.951 -48.310 1.00 58.22 98 MET A N 1
ATO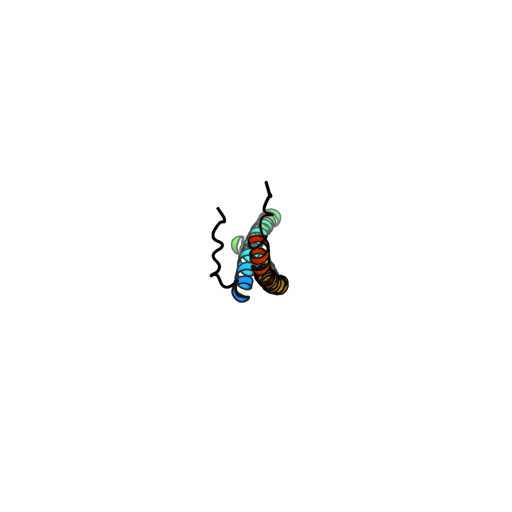M 724 C CA . MET A 1 98 ? 17.467 10.463 -49.136 1.00 58.22 98 MET A CA 1
ATOM 725 C C . MET A 1 98 ? 17.419 11.999 -49.251 1.00 58.22 98 MET A C 1
ATOM 727 O O . MET A 1 98 ? 16.774 12.527 -50.154 1.00 58.22 98 MET A O 1
ATOM 731 N N . ALA A 1 99 ? 18.100 12.735 -48.365 1.00 58.41 99 ALA A N 1
ATOM 732 C CA . ALA A 1 99 ? 18.157 14.199 -48.434 1.00 58.41 99 ALA A CA 1
ATOM 733 C C . ALA A 1 99 ? 19.223 14.701 -49.425 1.00 58.41 99 ALA A C 1
ATOM 735 O O . ALA A 1 99 ? 19.063 15.778 -49.999 1.00 58.41 99 ALA A O 1
ATOM 736 N N . ALA A 1 100 ? 20.282 13.916 -49.652 1.00 57.84 100 ALA A N 1
ATOM 737 C CA . ALA A 1 100 ? 21.337 14.260 -50.603 1.00 57.84 100 ALA A CA 1
ATOM 738 C C . ALA A 1 100 ? 20.836 14.206 -52.059 1.00 57.84 100 ALA A C 1
ATOM 740 O O . ALA A 1 100 ? 21.146 15.103 -52.840 1.00 57.84 100 ALA A O 1
ATOM 741 N N . ASP A 1 101 ? 19.984 13.229 -52.394 1.00 55.91 101 ASP A N 1
ATOM 742 C CA . ASP A 1 101 ? 19.392 13.104 -53.736 1.00 55.91 101 ASP A CA 1
ATOM 743 C C . ASP A 1 101 ? 18.414 14.249 -54.065 1.00 55.91 101 ASP A C 1
ATOM 745 O O . ASP A 1 101 ? 18.354 14.734 -55.195 1.00 55.91 101 ASP A O 1
ATOM 749 N N . ALA A 1 102 ? 17.678 14.757 -53.067 1.00 60.03 102 ALA A N 1
ATOM 750 C CA . ALA A 1 102 ? 16.775 15.895 -53.259 1.00 60.03 102 ALA A CA 1
ATOM 751 C C . ALA A 1 102 ? 17.526 17.218 -53.507 1.00 60.03 102 ALA A C 1
ATOM 753 O O . ALA A 1 102 ? 17.008 18.097 -54.199 1.00 60.03 102 ALA A O 1
ATOM 754 N N . ALA A 1 103 ? 18.743 17.354 -52.971 1.00 60.81 103 ALA A N 1
ATOM 755 C CA . ALA A 1 103 ? 19.571 18.547 -53.120 1.00 60.81 103 ALA A CA 1
ATOM 756 C C . ALA A 1 103 ? 20.270 18.639 -54.490 1.00 60.81 103 ALA A C 1
ATOM 758 O O . ALA A 1 103 ? 20.633 19.739 -54.904 1.00 60.81 103 ALA A O 1
ATOM 759 N N . TYR A 1 104 ? 20.432 17.522 -55.211 1.00 60.19 104 TYR A N 1
ATOM 760 C CA . TYR A 1 104 ? 21.126 17.492 -56.505 1.00 60.19 104 TYR A CA 1
ATOM 761 C C . TYR A 1 104 ? 20.196 17.615 -57.725 1.00 60.19 104 TYR A C 1
ATOM 763 O O . TYR A 1 104 ? 20.649 17.495 -58.857 1.00 60.19 104 TYR A O 1
ATOM 771 N N . ARG A 1 105 ? 18.895 17.892 -57.554 1.00 61.81 105 ARG A N 1
ATOM 772 C CA . ARG A 1 105 ? 17.982 18.058 -58.699 1.00 61.81 105 ARG A CA 1
ATOM 773 C C . ARG A 1 105 ? 18.417 19.250 -59.580 1.00 61.81 105 ARG A C 1
ATOM 775 O O . ARG A 1 105 ? 18.271 20.393 -59.138 1.00 61.81 105 ARG A O 1
ATOM 782 N N . PRO A 1 106 ? 18.906 19.041 -60.821 1.00 61.25 106 PRO A N 1
ATOM 783 C CA . PRO A 1 106 ? 19.329 20.141 -61.677 1.00 61.25 106 PRO A CA 1
ATOM 784 C C . PRO A 1 106 ? 18.103 20.929 -62.140 1.00 61.25 106 PRO A C 1
ATOM 786 O O . PRO A 1 106 ? 17.101 20.358 -62.577 1.00 61.25 106 PRO A O 1
ATOM 789 N N . ARG A 1 107 ? 18.175 22.257 -62.026 1.00 69.50 107 ARG A N 1
ATOM 790 C CA . ARG A 1 107 ? 17.133 23.182 -62.489 1.00 69.50 107 ARG A CA 1
ATOM 791 C C . ARG A 1 107 ? 17.093 23.144 -64.027 1.00 69.50 107 ARG A C 1
ATOM 793 O O . ARG A 1 107 ? 18.148 23.320 -64.632 1.00 69.50 107 ARG A O 1
ATOM 800 N N . PRO A 1 108 ? 15.933 22.937 -64.677 1.00 67.31 108 PRO A N 1
ATOM 801 C CA . PRO A 1 108 ? 15.861 22.950 -66.134 1.00 67.31 108 PRO A CA 1
ATOM 802 C C . PRO A 1 108 ? 16.178 24.357 -66.656 1.00 67.31 108 PRO A C 1
ATOM 804 O O . PRO A 1 108 ? 15.525 25.333 -66.281 1.00 67.31 108 PRO A O 1
ATOM 807 N N . THR A 1 109 ? 17.211 24.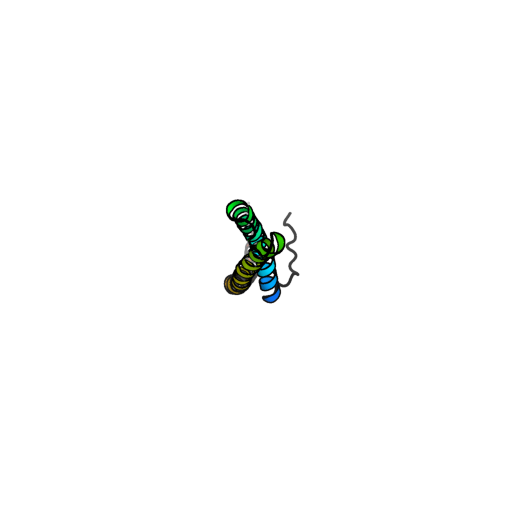462 -67.490 1.00 65.31 109 THR A N 1
ATOM 808 C CA . THR A 1 109 ? 17.603 25.694 -68.178 1.00 65.31 109 THR A CA 1
ATOM 809 C C . THR A 1 109 ? 16.520 26.065 -69.185 1.00 65.31 109 THR A C 1
ATOM 811 O O . THR A 1 109 ? 16.304 25.345 -70.160 1.00 65.31 109 THR A O 1
ATOM 814 N N . ARG A 1 110 ? 15.821 27.176 -68.939 1.00 65.62 110 ARG A N 1
ATOM 815 C CA . ARG A 1 110 ? 14.886 27.765 -69.899 1.00 65.62 110 ARG A CA 1
ATOM 816 C C . ARG A 1 110 ? 15.707 28.531 -70.935 1.00 65.62 110 ARG A C 1
ATOM 818 O O . ARG A 1 110 ? 16.338 29.524 -70.596 1.00 65.62 110 ARG A O 1
ATOM 825 N N . SER A 1 111 ? 15.740 27.996 -72.148 1.00 65.56 111 SER A N 1
ATOM 826 C CA . SER A 1 111 ? 16.299 28.616 -73.346 1.00 65.56 111 SER A CA 1
ATOM 827 C C . SER A 1 111 ? 15.381 29.730 -73.846 1.00 65.56 111 SER A C 1
ATOM 829 O O . SER A 1 111 ? 14.216 29.449 -74.141 1.00 65.56 111 SER A O 1
ATOM 831 N N . GLU A 1 112 ? 15.922 30.939 -73.975 1.00 56.78 112 GLU A N 1
ATOM 832 C CA . GLU A 1 112 ? 15.459 32.012 -74.866 1.00 56.78 112 GLU A CA 1
ATOM 833 C C . GLU A 1 112 ? 16.682 32.623 -75.555 1.00 56.78 112 GLU A C 1
ATOM 835 O O . GLU A 1 112 ? 17.721 32.767 -74.867 1.00 56.78 112 GLU A O 1
#

Organism: NCBI:txid1397361

=== Feature glossary ===
The features interleaved in this record are:

— What the protein is —

Sequence gives the chain of amino acids in standard one-letter code (A=alanine, C=cysteine, …, Y=tyrosine), read N→C. It is the only feature that is directly encoded by the gene; all structural features are derived from the folded form of this sequence.

Database cross-references. InterPro integrates a dozen domain/family signature databases into unified entries with residue-range hits. GO terms attach function/process/location labels with evidence codes. CATH codes position the fold in a four-level structural taxonomy. Organism is the NCBI-taxonomy species name.

— Where its atoms are —

Atomic coordinates in PDBx/mmCIF format — the same representation the Protein Data Bank distributes. Each line of the _atom_site loop places one backbone atom in Cartesian space (units: ångströms, origin: arbitrary).

The six renders are orthographic views along the three Cartesian axes in both directions. Representation (cartoon, sticks, or surface) and color scheme (sequence-rainbow or by-chain) vary across proteins so the training set covers all the common visualization conventions.

— Local backbone conformation —

Eight-state secondary structure (DSSP): H is the canonical α-helix, G the tighter 3₁₀-helix, I the wider π-helix; E/B are β-structure, T and S are turns and bends, and '-' is everything else. DSSP derives these from the pattern of main-chain N–H···O=C hydrogen bonds, not from the sequence.

P-SEA three-state annotation labels each residue as helix, strand, or coil based purely on the geometry of the Cα trace. It serves as a fallback when the full backbone (and thus DSSP) is unavailable.

The φ/ψ torsion pair specifies the backbone conformation at each residue. φ rotates about the N–Cα bond, ψ about the Cα–C bond. Steric clashes forbid most of the (φ, ψ) plane — the allowed regions (α-helix basin, β-sheet basin, left-handed helix) are the Ramachandran-allowed regions.

— Global shape and packing —

The geometric summary reports three shape descriptors. Rg (radius of gyration) measures how spread out the Cα atoms are about their centre of mass; compact globular proteins have small Rg, elongated or unfolded ones large. Cα contacts (<8 Å, |i−j|>4) count long-range residue pairs in spatial proximity — high for tightly packed folds, near zero for rods or random coil. The bounding-box extents give the protein's footprint along x, y, z in Å.

Solvent-accessible surface area (SASA) is the area in Å² traced out by the centre of a 1.4 Å probe sphere (a water molecule) rolled over the protein's van der Waals surface (Shrake–Rupley / Lee–Richards construction). Buried residues have near-zero SASA; fully exposed residues can exceed 200 Å². The total SASA scales roughly with the number of surface residues.

The contact map is a binary N×N matrix image: pixel (i, j) is dark where Cα_i and Cα_j are within 8 Å and |i−j|>4. Because the |i−j|>4 filter removes local helical contacts, off-diagonal stripes parallel to the main diagonal indicate parallel β-sheets; stripes perpendicular to it indicate antiparallel β-sheets. The Ramachandran plot scatters every residue's (φ, ψ) pair against the sterically allowed regions. The PAE heatmap renders the predicted-aligned-error matrix.

— Structural neighborhood —

3Di is Foldseek's structural alphabet. Each residue is assigned one of twenty discrete states based on how its Cα sits relative to its spatial (not sequential) neighbors. Aligning 3Di strings finds structural homologs roughly as well as full 3D superposition, but orders of magnitude faster.

Nearest PDB neighbors are the top structural matches found by Foldseek when searching this structure against the entire Protein Data Bank. Each hit reports a TM-score (0 to 1; >0.5 almost always implies the same fold) and an E-value. These are *structural* homologs — they may share no detectable sequence similarity.

— Confidence and disorder —

For AlphaFold models, the B-factor field carries pLDDT — the model's own estimate of local accuracy on a 0–100 scale. Regions with pLDDT<50 should be treated as essentially unmodeled; they often correspond to intrinsically disordered segments.

Crystallographic B-factors measure how much each atom's electron density is smeared out, in Å². They rise in mobile loops and surface residues and fall in the buried interior. In AlphaFold models this column is repurposed to hold pLDDT instead.

Predicted aligned error is AlphaFold's pairwise confidence. Unlike pLDDT (per-residue), PAE is per-residue-pair and captures whether two parts of the structure are correctly placed relative to each other. Units are ångströms of expected positional error.